Protein AF-A0A9J6F728-F1 (afdb_monomer)

Structure (mmCIF, N/CA/C/O backbone):
data_AF-A0A9J6F728-F1
#
_entry.id   AF-A0A9J6F728-F1
#
loop_
_atom_site.group_PDB
_atom_site.id
_atom_site.type_symbol
_atom_site.label_atom_id
_atom_site.label_alt_id
_atom_site.label_comp_id
_atom_site.label_asym_id
_atom_site.label_entity_id
_atom_site.label_seq_id
_atom_site.pdbx_PDB_ins_code
_atom_site.Cartn_x
_atom_site.Cartn_y
_atom_site.Cartn_z
_atom_site.occupancy
_atom_site.B_iso_or_equiv
_atom_site.auth_seq_id
_atom_site.auth_comp_id
_atom_site.auth_asym_id
_atom_site.auth_atom_id
_atom_site.pdbx_PDB_model_num
ATOM 1 N N . MET A 1 1 ? -8.459 -11.337 0.825 1.00 66.00 1 MET A N 1
ATOM 2 C CA . MET A 1 1 ? -9.799 -10.717 0.742 1.00 66.00 1 MET A CA 1
ATOM 3 C C . MET A 1 1 ? -9.994 -10.188 -0.673 1.00 66.00 1 MET A C 1
ATOM 5 O O . MET A 1 1 ? -9.032 -9.664 -1.225 1.00 66.00 1 MET A O 1
ATOM 9 N N . ASP A 1 2 ? -11.164 -10.388 -1.283 1.00 71.12 2 ASP 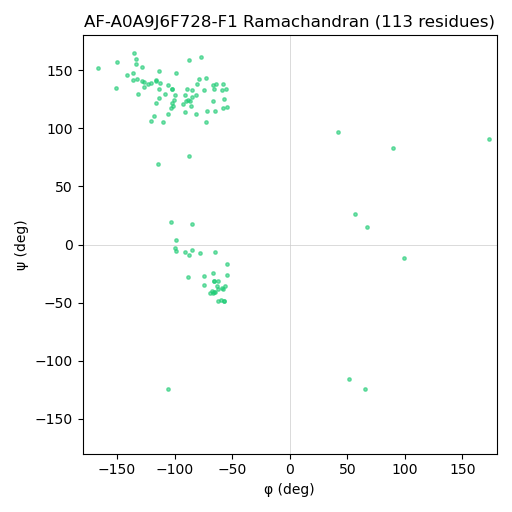A N 1
ATOM 10 C CA . ASP A 1 2 ? -11.430 -9.897 -2.644 1.00 71.12 2 ASP A CA 1
ATOM 11 C C . ASP A 1 2 ? -11.707 -8.381 -2.651 1.00 71.12 2 ASP A C 1
ATOM 13 O O . ASP A 1 2 ? -12.058 -7.777 -1.631 1.00 71.12 2 ASP A O 1
ATOM 17 N N . ASN A 1 3 ? -11.574 -7.763 -3.823 1.00 71.81 3 ASN A N 1
ATOM 18 C CA . ASN A 1 3 ? -11.810 -6.343 -4.063 1.00 71.81 3 ASN A CA 1
ATOM 19 C C . ASN A 1 3 ? -13.201 -5.876 -3.608 1.00 71.81 3 ASN A C 1
ATOM 21 O O . ASN A 1 3 ? -13.375 -4.686 -3.330 1.00 71.81 3 ASN A O 1
ATOM 25 N N . PHE A 1 4 ? -14.205 -6.763 -3.568 1.00 72.12 4 PHE A N 1
ATOM 26 C CA . PHE A 1 4 ? -15.543 -6.436 -3.067 1.00 72.12 4 PHE A CA 1
ATOM 27 C C . PHE A 1 4 ? -15.537 -6.036 -1.583 1.00 72.12 4 PHE A C 1
ATOM 29 O O . PHE A 1 4 ? -16.198 -5.070 -1.211 1.00 72.12 4 PHE A O 1
ATOM 36 N N . TYR A 1 5 ? -14.709 -6.696 -0.772 1.00 75.62 5 TYR A N 1
ATOM 37 C CA . TYR A 1 5 ? -14.632 -6.511 0.679 1.00 75.62 5 TYR A CA 1
ATOM 38 C C . TYR A 1 5 ? -13.419 -5.673 1.122 1.00 75.62 5 TYR A C 1
ATOM 40 O O . TYR A 1 5 ? -13.007 -5.750 2.269 1.00 75.62 5 TYR A O 1
ATOM 48 N N . SER A 1 6 ? -12.808 -4.885 0.234 1.00 76.81 6 SER A N 1
ATOM 49 C CA . SER A 1 6 ? -11.544 -4.183 0.524 1.00 76.81 6 SER A CA 1
ATOM 50 C C . SER A 1 6 ? -11.711 -2.656 0.537 1.00 76.81 6 SER A C 1
ATOM 52 O O . SER A 1 6 ? -11.244 -1.963 -0.372 1.00 76.81 6 SER A O 1
ATOM 54 N N . SER A 1 7 ? -12.420 -2.135 1.549 1.00 81.50 7 SER A N 1
ATOM 55 C CA . SER A 1 7 ? -12.628 -0.694 1.784 1.00 81.50 7 SER A CA 1
ATOM 56 C C . SER A 1 7 ? -11.948 -0.211 3.070 1.00 81.50 7 SER A C 1
ATOM 58 O O . SER A 1 7 ? -11.872 -0.957 4.044 1.00 81.50 7 SER A O 1
ATOM 60 N N . GLY A 1 8 ? -11.507 1.055 3.088 1.00 81.12 8 GLY A N 1
ATOM 61 C CA . GLY A 1 8 ? -10.800 1.636 4.239 1.00 81.12 8 GLY A CA 1
ATOM 62 C C . GLY A 1 8 ? -11.615 1.562 5.532 1.00 81.12 8 GLY A C 1
ATOM 63 O O . GLY A 1 8 ? -11.160 0.999 6.517 1.00 81.12 8 GLY A O 1
ATOM 64 N N . LYS A 1 9 ? -12.889 1.978 5.483 1.00 84.56 9 LYS A N 1
ATOM 65 C CA . LYS A 1 9 ? -13.793 1.928 6.647 1.00 84.56 9 LYS A CA 1
ATOM 66 C C . LYS A 1 9 ? -13.967 0.526 7.230 1.00 84.56 9 LYS A C 1
ATOM 68 O O . LYS A 1 9 ? -14.078 0.375 8.441 1.00 84.56 9 LYS A O 1
ATOM 73 N N . LEU A 1 10 ? -14.030 -0.502 6.379 1.00 87.25 10 LEU A N 1
ATOM 74 C CA . LEU A 1 10 ? -14.123 -1.876 6.864 1.00 87.25 10 LEU A CA 1
ATOM 75 C C . LEU A 1 10 ? -12.828 -2.287 7.568 1.00 87.25 10 LEU A C 1
ATOM 77 O O . LEU A 1 10 ? -12.884 -2.951 8.595 1.00 87.25 10 LEU A O 1
ATOM 81 N N . PHE A 1 11 ? -11.678 -1.886 7.034 1.00 88.25 11 PHE A N 1
ATOM 82 C CA . PHE A 1 11 ? -10.376 -2.199 7.615 1.00 88.25 11 PHE A CA 1
ATOM 83 C C . PHE A 1 11 ? -10.182 -1.520 8.973 1.00 88.25 11 PHE A C 1
ATOM 85 O O . PHE A 1 11 ? -9.714 -2.181 9.898 1.00 88.25 11 PHE A O 1
ATOM 92 N N . ASP A 1 12 ? -10.614 -0.266 9.122 1.00 86.62 12 ASP A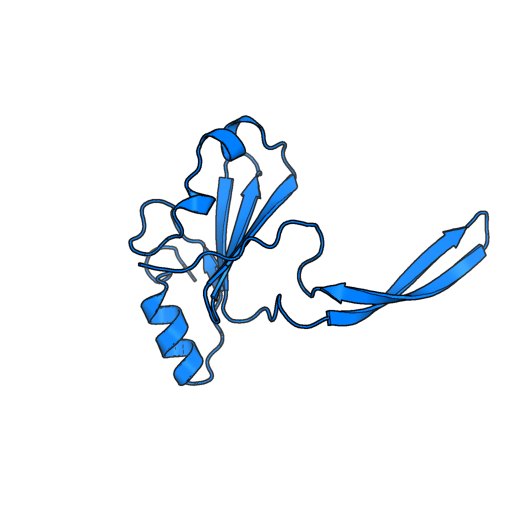 N 1
ATOM 93 C CA . ASP A 1 12 ? -10.626 0.426 10.417 1.00 86.62 12 ASP A CA 1
ATOM 94 C C . ASP A 1 12 ? -11.546 -0.278 11.420 1.00 86.62 12 ASP A C 1
ATOM 96 O O . ASP A 1 12 ? -11.119 -0.626 12.518 1.00 86.62 12 ASP A O 1
ATOM 100 N N . HIS A 1 13 ? -12.779 -0.597 11.018 1.00 89.19 13 HIS A N 1
ATOM 101 C CA . HIS A 1 13 ? -13.735 -1.286 11.887 1.00 89.19 13 HIS A CA 1
ATOM 102 C C . HIS A 1 13 ? -13.269 -2.696 12.298 1.00 89.19 13 HIS A C 1
ATOM 104 O O . HIS A 1 13 ? -13.504 -3.141 13.423 1.00 89.19 13 HIS A O 1
ATOM 110 N N . LEU A 1 14 ? -12.592 -3.426 11.405 1.00 90.06 14 LEU A N 1
ATOM 111 C CA . LEU A 1 14 ? -11.971 -4.709 11.743 1.00 90.06 14 LEU A CA 1
ATOM 112 C C . LEU A 1 14 ? -10.822 -4.517 12.737 1.00 90.06 14 LEU A C 1
ATOM 114 O O . LEU A 1 14 ? -10.717 -5.275 13.703 1.00 90.06 14 LEU A O 1
ATOM 118 N N . LEU A 1 15 ? -10.004 -3.481 12.546 1.00 88.50 15 LEU A N 1
ATOM 119 C CA . LEU A 1 15 ? -8.892 -3.175 13.435 1.00 88.50 15 LEU A CA 1
ATOM 120 C C . LEU A 1 15 ? -9.361 -2.785 14.843 1.00 88.50 15 LEU A C 1
ATOM 122 O O . LEU A 1 15 ? -8.782 -3.261 15.819 1.00 88.50 15 LEU A O 1
ATOM 126 N N . GLU A 1 16 ? -10.430 -1.996 14.968 1.00 88.44 16 GLU A N 1
ATOM 127 C CA . GLU A 1 16 ? -11.073 -1.677 16.255 1.00 88.44 16 GLU A CA 1
ATOM 128 C C . GLU A 1 16 ? -11.496 -2.947 17.009 1.00 88.44 16 GLU A C 1
ATOM 130 O O . GLU A 1 16 ? -11.354 -3.048 18.228 1.00 88.44 16 GLU A O 1
ATOM 135 N N . ARG A 1 17 ? -11.930 -3.973 16.270 1.00 92.25 17 ARG A N 1
ATOM 136 C CA . ARG A 1 17 ? -12.263 -5.307 16.796 1.00 92.25 17 ARG A CA 1
ATOM 137 C C . ARG A 1 17 ? -11.050 -6.229 16.925 1.00 92.25 17 ARG A C 1
ATOM 139 O O . ARG A 1 17 ? -11.209 -7.445 17.020 1.00 92.25 17 ARG A O 1
ATOM 146 N N . LYS A 1 18 ? -9.836 -5.673 16.910 1.00 86.31 18 LYS A N 1
ATOM 147 C CA . LYS A 1 18 ? -8.558 -6.398 17.009 1.00 86.31 18 LYS A CA 1
ATOM 148 C C . LYS A 1 18 ? -8.386 -7.477 15.931 1.00 86.31 18 LYS A C 1
ATOM 150 O O . LYS A 1 18 ? -7.657 -8.445 16.128 1.00 86.31 18 LYS A O 1
ATOM 155 N N . THR A 1 19 ? -9.046 -7.310 14.786 1.00 87.88 19 THR A N 1
ATOM 156 C CA . THR A 1 19 ? -8.958 -8.213 13.638 1.00 87.88 19 THR A CA 1
ATOM 157 C C . THR A 1 19 ? -8.120 -7.553 12.552 1.00 87.88 19 THR A C 1
ATOM 159 O O . THR A 1 19 ? -8.517 -6.555 11.953 1.00 87.88 19 THR A O 1
ATOM 162 N N . LEU A 1 20 ? -6.938 -8.107 12.290 1.00 88.56 20 LEU A N 1
ATOM 163 C CA . LEU A 1 20 ? -6.070 -7.604 11.229 1.00 88.56 20 LEU A CA 1
ATOM 164 C C . LEU A 1 20 ? -6.562 -8.099 9.864 1.00 88.56 20 LEU A C 1
ATOM 166 O O . LEU A 1 20 ? -6.993 -9.245 9.730 1.00 88.56 20 LEU A O 1
ATOM 170 N N . ALA A 1 21 ? -6.475 -7.248 8.844 1.00 88.56 21 ALA A N 1
ATOM 171 C CA . ALA A 1 21 ? -6.973 -7.552 7.508 1.00 88.56 21 ALA A CA 1
ATOM 172 C C . ALA A 1 21 ? -5.986 -7.128 6.418 1.00 88.56 21 ALA A C 1
ATOM 174 O O . ALA A 1 21 ? -5.273 -6.130 6.546 1.00 88.56 21 ALA A O 1
ATOM 175 N N . CYS A 1 22 ? -5.971 -7.884 5.320 1.00 89.38 22 CYS A N 1
ATOM 176 C CA . CYS A 1 22 ? -5.300 -7.516 4.079 1.00 89.38 22 CYS A CA 1
ATOM 177 C C . CYS A 1 22 ? -6.127 -7.937 2.856 1.00 89.38 22 CYS A C 1
ATOM 179 O O . CYS A 1 22 ? -6.830 -8.957 2.852 1.00 89.38 22 CYS A O 1
ATOM 181 N N . GLY A 1 23 ? -6.055 -7.138 1.797 1.00 88.94 23 GLY A N 1
ATOM 182 C CA . GLY A 1 23 ? -6.843 -7.367 0.592 1.00 88.94 23 GLY A CA 1
ATOM 183 C C . GLY A 1 23 ? -6.373 -6.532 -0.582 1.00 88.94 23 GLY A C 1
ATOM 184 O O . GLY A 1 23 ? -5.807 -5.451 -0.410 1.00 88.94 23 GLY A O 1
ATOM 185 N N . THR A 1 24 ? -6.595 -7.042 -1.791 1.00 89.38 24 THR A N 1
ATOM 186 C CA . THR A 1 24 ? -6.369 -6.256 -3.004 1.00 89.38 24 THR A CA 1
ATOM 187 C C . THR A 1 24 ? -7.463 -5.209 -3.136 1.00 89.38 24 THR A C 1
ATOM 189 O O . THR A 1 24 ? -8.622 -5.465 -2.810 1.00 89.38 24 THR A O 1
ATOM 192 N N . THR A 1 25 ? -7.114 -4.026 -3.628 1.00 87.94 25 THR A N 1
ATOM 193 C CA . THR A 1 25 ? -8.091 -2.957 -3.841 1.00 87.94 25 THR A CA 1
ATOM 194 C C . THR A 1 25 ? -7.932 -2.321 -5.216 1.00 87.94 25 THR A C 1
ATOM 196 O O . THR A 1 25 ? -6.869 -2.365 -5.845 1.00 87.94 25 THR A O 1
ATOM 199 N N . ARG A 1 26 ? -9.019 -1.734 -5.714 1.00 83.38 26 ARG A N 1
ATOM 200 C CA . ARG A 1 26 ? -9.035 -1.039 -7.001 1.00 83.38 26 ARG A CA 1
ATOM 201 C C . ARG A 1 26 ? -8.896 0.467 -6.782 1.00 83.38 26 ARG A C 1
ATOM 203 O O . ARG A 1 26 ? -9.384 1.000 -5.790 1.00 83.38 26 ARG A O 1
ATOM 210 N N . LYS A 1 27 ? -8.244 1.158 -7.720 1.00 81.69 27 LYS A N 1
ATOM 211 C CA . LYS A 1 27 ? -7.952 2.602 -7.612 1.00 81.69 27 LYS A CA 1
ATOM 212 C C . LYS A 1 27 ? -9.207 3.483 -7.651 1.00 81.69 27 LYS A C 1
ATOM 214 O O . LYS A 1 27 ? -9.193 4.602 -7.151 1.00 81.69 27 LYS A O 1
ATOM 219 N N . ASP A 1 28 ? -10.278 2.985 -8.259 1.00 81.12 28 ASP A N 1
ATOM 220 C CA . ASP A 1 28 ? -11.592 3.626 -8.368 1.00 81.12 28 ASP A CA 1
ATOM 221 C C . ASP A 1 28 ? -12.418 3.522 -7.075 1.00 81.12 28 ASP A C 1
ATOM 223 O O . ASP A 1 28 ? -13.464 4.160 -6.955 1.00 81.12 28 ASP A O 1
ATOM 227 N N . ARG A 1 29 ? -11.952 2.768 -6.068 1.00 78.06 29 ARG A N 1
ATOM 228 C CA . ARG A 1 29 ? -12.631 2.703 -4.774 1.00 78.06 29 ARG A CA 1
ATOM 229 C C . ARG A 1 29 ? -12.623 4.062 -4.075 1.00 78.06 29 ARG A C 1
ATOM 231 O O . ARG A 1 29 ? -11.621 4.784 -4.030 1.00 78.06 29 ARG A O 1
ATOM 238 N N . ARG A 1 30 ? -13.774 4.391 -3.483 1.00 70.56 30 ARG A N 1
ATOM 239 C CA . ARG A 1 30 ? -13.929 5.544 -2.593 1.00 70.56 30 ARG A CA 1
ATOM 240 C C . ARG A 1 30 ? -12.940 5.408 -1.432 1.00 70.56 30 ARG A C 1
ATOM 242 O O . ARG A 1 30 ? -12.770 4.309 -0.907 1.00 70.56 30 ARG A O 1
ATOM 249 N N . CYS A 1 31 ? -12.300 6.516 -1.066 1.00 71.50 31 CYS A N 1
ATOM 250 C CA . CYS A 1 31 ? -11.255 6.575 -0.036 1.00 71.50 31 CYS A CA 1
ATOM 251 C C . CYS A 1 31 ? -9.946 5.838 -0.387 1.00 71.50 31 CYS A C 1
ATOM 253 O O . CYS A 1 31 ? -9.134 5.606 0.498 1.00 71.50 31 CYS A O 1
A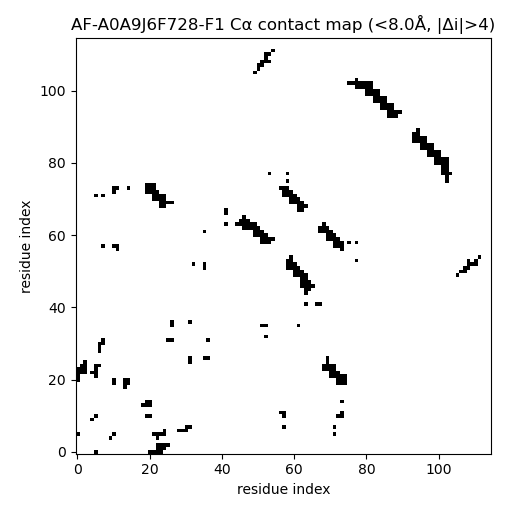TOM 255 N N . PHE A 1 32 ? -9.704 5.477 -1.656 1.00 82.50 32 PHE A N 1
ATOM 256 C CA . PHE A 1 32 ? -8.342 5.145 -2.085 1.00 82.50 32 PHE A CA 1
ATOM 257 C C . PHE A 1 32 ? -7.515 6.440 -2.212 1.00 82.50 32 PHE A C 1
ATOM 259 O O . PHE A 1 32 ? -8.023 7.378 -2.843 1.00 82.50 32 PHE A O 1
ATOM 266 N N . PRO A 1 33 ? -6.281 6.504 -1.675 1.00 85.12 33 PRO A N 1
ATOM 267 C CA . PRO A 1 33 ? -5.480 7.724 -1.665 1.00 85.12 33 PRO A CA 1
ATOM 268 C C . PRO A 1 33 ? -5.209 8.264 -3.065 1.00 85.12 33 PRO A C 1
ATOM 270 O O . PRO A 1 33 ? -4.837 7.511 -3.973 1.00 85.12 33 PRO A O 1
ATOM 273 N N . THR A 1 34 ? -5.404 9.567 -3.251 1.00 84.88 34 THR A N 1
ATOM 274 C CA . THR A 1 34 ? -5.282 10.231 -4.558 1.00 84.88 34 THR A CA 1
ATOM 275 C C . THR A 1 34 ? -3.841 10.193 -5.072 1.00 84.88 34 THR A C 1
ATOM 277 O O . THR A 1 34 ? -3.609 10.023 -6.267 1.00 84.88 34 THR A O 1
ATOM 280 N N . GLU A 1 35 ? -2.866 10.216 -4.169 1.00 84.12 35 GLU A N 1
ATOM 281 C CA . GLU A 1 35 ? -1.428 10.110 -4.427 1.00 84.12 35 GLU A CA 1
ATOM 282 C C . GLU A 1 35 ? -1.081 8.795 -5.144 1.00 84.12 35 GLU A C 1
ATOM 284 O O . GLU A 1 35 ? -0.247 8.744 -6.054 1.00 84.12 35 GLU A O 1
ATOM 289 N N . LEU A 1 36 ? -1.776 7.712 -4.783 1.00 86.00 36 LEU A N 1
ATOM 290 C CA . LEU A 1 36 ? -1.603 6.394 -5.393 1.00 86.00 36 LEU A CA 1
ATOM 291 C C . LEU A 1 36 ? -2.422 6.212 -6.683 1.00 86.00 36 LEU A C 1
ATOM 293 O O . LEU A 1 36 ? -2.280 5.185 -7.362 1.00 86.00 36 LEU A O 1
ATOM 297 N N . LYS A 1 37 ? -3.250 7.196 -7.061 1.00 85.94 37 LYS A N 1
ATOM 298 C CA . LYS A 1 37 ? -3.975 7.222 -8.343 1.00 85.94 37 LYS A CA 1
ATOM 299 C C . LYS A 1 37 ? -3.171 7.848 -9.477 1.00 85.94 37 LYS A C 1
ATOM 301 O O . LYS A 1 37 ? -3.596 7.716 -10.621 1.00 85.94 37 LYS A O 1
ATOM 306 N N . ASP A 1 38 ? -2.016 8.458 -9.193 1.00 82.69 38 ASP A N 1
ATOM 307 C CA . ASP A 1 38 ? -1.169 9.059 -10.227 1.00 82.69 38 ASP A CA 1
ATOM 308 C C . ASP A 1 38 ? -0.828 8.047 -11.338 1.00 82.69 38 ASP A C 1
ATOM 310 O O . ASP A 1 38 ? -0.188 7.013 -11.099 1.00 82.69 38 ASP A O 1
ATOM 314 N N . VAL A 1 39 ? -1.267 8.372 -12.557 1.00 82.81 39 VAL A N 1
ATOM 315 C CA . VAL A 1 39 ? -1.030 7.605 -13.788 1.00 82.81 39 VAL A CA 1
ATOM 316 C C . VAL A 1 39 ? 0.415 7.781 -14.266 1.00 82.81 39 VAL A C 1
ATOM 318 O O . VAL A 1 39 ? 0.972 6.886 -14.905 1.00 82.81 39 VAL A O 1
ATOM 321 N N . GLY A 1 40 ? 1.052 8.907 -13.931 1.00 86.56 40 GLY A N 1
ATOM 322 C CA . GLY A 1 40 ? 2.444 9.196 -14.254 1.00 86.56 40 GLY A CA 1
ATOM 323 C C . GLY A 1 40 ? 3.395 8.164 -13.657 1.00 86.56 40 GLY A C 1
ATOM 324 O O . GLY A 1 40 ? 4.229 7.619 -14.382 1.00 86.56 40 GLY A O 1
ATOM 325 N N . TRP A 1 41 ? 3.236 7.838 -12.369 1.00 87.81 41 TRP A N 1
ATOM 326 C CA . TRP A 1 41 ? 4.001 6.759 -11.739 1.00 87.81 41 TRP A CA 1
ATOM 327 C C . TRP A 1 41 ? 3.811 5.426 -12.466 1.00 87.81 41 TRP A C 1
ATOM 329 O O . TRP A 1 41 ? 4.794 4.788 -12.823 1.00 87.81 41 TRP A O 1
ATOM 339 N N . GLU A 1 42 ? 2.572 5.024 -12.768 1.00 85.69 42 GLU A N 1
ATOM 340 C CA . GLU A 1 42 ? 2.319 3.727 -13.412 1.00 85.69 42 GLU A CA 1
ATOM 341 C C . GLU A 1 42 ? 2.957 3.612 -14.805 1.00 85.69 42 GLU A C 1
ATOM 343 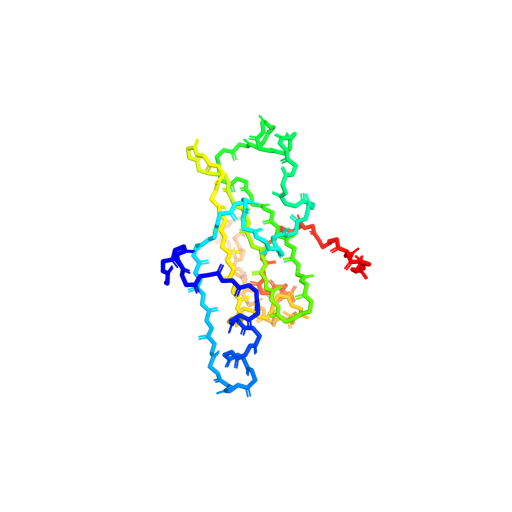O O . GLU A 1 42 ? 3.344 2.510 -15.205 1.00 85.69 42 GLU A O 1
ATOM 348 N N . ARG A 1 43 ? 3.071 4.722 -15.542 1.00 87.50 43 ARG A N 1
ATOM 349 C CA . ARG A 1 43 ? 3.731 4.759 -16.855 1.00 87.50 43 ARG A CA 1
ATOM 350 C C . ARG A 1 43 ? 5.252 4.678 -16.763 1.00 87.50 43 ARG A C 1
ATOM 352 O O . ARG A 1 43 ? 5.864 4.117 -17.664 1.00 87.50 43 ARG A O 1
ATOM 359 N N . ARG A 1 44 ? 5.850 5.261 -15.721 1.00 90.12 44 ARG A N 1
ATOM 360 C CA . ARG A 1 44 ? 7.311 5.302 -15.534 1.00 90.12 44 ARG A CA 1
ATOM 361 C C . ARG A 1 44 ? 7.856 4.089 -14.780 1.00 90.12 44 ARG A C 1
ATOM 363 O O . ARG A 1 44 ? 9.010 3.735 -14.983 1.00 90.12 44 ARG A O 1
ATOM 370 N N . ALA A 1 45 ? 7.041 3.479 -13.923 1.00 88.88 45 ALA A N 1
ATOM 371 C CA . ALA A 1 45 ? 7.434 2.355 -13.088 1.00 88.88 45 ALA A CA 1
ATOM 372 C C . ALA A 1 45 ? 7.763 1.109 -13.925 1.00 88.88 45 ALA A C 1
ATOM 374 O O . ALA A 1 45 ? 7.001 0.711 -14.814 1.00 88.88 45 ALA A O 1
ATOM 375 N N . GLN A 1 46 ? 8.878 0.469 -13.592 1.00 90.81 46 GLN A N 1
ATOM 376 C CA . GLN A 1 46 ? 9.303 -0.815 -14.132 1.00 90.81 46 GLN A CA 1
ATOM 377 C C . GLN A 1 46 ? 8.718 -1.967 -13.317 1.00 90.81 46 GLN A C 1
ATOM 379 O O . GLN A 1 46 ? 8.316 -1.811 -12.166 1.00 90.81 46 GLN A O 1
ATOM 384 N N . ARG A 1 47 ? 8.653 -3.158 -13.920 1.00 90.94 47 ARG A N 1
ATOM 385 C CA . ARG A 1 47 ? 8.191 -4.360 -13.221 1.00 90.94 47 ARG A CA 1
ATOM 386 C C . ARG A 1 47 ? 9.060 -4.606 -11.983 1.00 90.94 47 ARG A C 1
ATOM 388 O O . ARG A 1 47 ? 10.272 -4.727 -12.102 1.00 90.94 47 ARG A O 1
ATOM 395 N N . GLY A 1 48 ? 8.424 -4.725 -10.822 1.00 87.19 48 GLY A N 1
ATOM 396 C CA . GLY A 1 48 ? 9.087 -4.860 -9.525 1.00 87.19 48 GLY A CA 1
ATOM 397 C C . GLY A 1 48 ? 9.175 -3.559 -8.728 1.00 87.19 48 GLY A C 1
ATOM 398 O O . GLY A 1 48 ? 9.450 -3.627 -7.532 1.00 87.19 48 GLY A O 1
ATOM 399 N N . ASP A 1 49 ? 8.886 -2.401 -9.330 1.00 86.88 49 ASP A N 1
ATOM 400 C CA . ASP A 1 49 ? 8.811 -1.141 -8.591 1.00 86.88 49 ASP A CA 1
ATOM 401 C C . ASP A 1 49 ? 7.635 -1.158 -7.618 1.00 86.88 49 ASP A C 1
ATOM 403 O O . ASP A 1 49 ? 6.5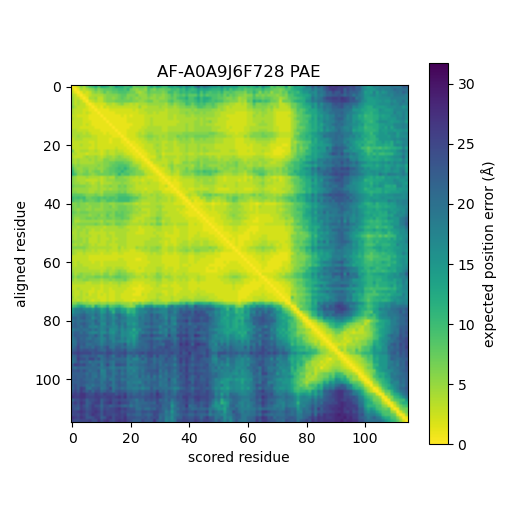22 -1.579 -7.953 1.00 86.88 49 ASP A O 1
ATOM 407 N N . VAL A 1 50 ? 7.881 -0.657 -6.411 1.00 88.25 50 VAL A N 1
ATOM 408 C CA . VAL A 1 50 ? 6.912 -0.597 -5.317 1.00 88.25 50 VAL A CA 1
ATOM 409 C C . VAL A 1 50 ? 6.840 0.834 -4.805 1.00 88.25 50 VAL A C 1
ATOM 411 O O . VAL A 1 50 ? 7.857 1.508 -4.668 1.00 88.25 50 VAL A O 1
ATOM 414 N N . ARG A 1 51 ? 5.631 1.288 -4.490 1.00 87.50 51 ARG A N 1
ATOM 415 C CA . ARG A 1 51 ? 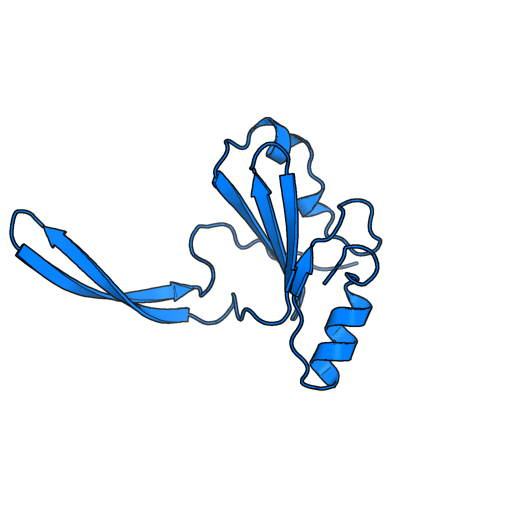5.377 2.475 -3.677 1.00 87.50 51 ARG A CA 1
ATOM 416 C C . ARG A 1 51 ? 4.321 2.161 -2.635 1.00 87.50 51 ARG A C 1
ATOM 418 O O . ARG A 1 51 ? 3.533 1.228 -2.790 1.00 87.50 51 ARG A O 1
ATOM 425 N N . TRP A 1 52 ? 4.274 2.951 -1.583 1.00 86.00 52 TRP A N 1
ATOM 426 C CA . TRP A 1 52 ? 3.281 2.781 -0.540 1.00 86.00 52 TRP A CA 1
ATOM 427 C C . TRP A 1 52 ? 2.959 4.121 0.104 1.00 86.00 52 TRP A C 1
ATOM 429 O O . TRP A 1 52 ? 3.735 5.068 0.027 1.00 86.00 52 TRP A O 1
ATOM 439 N N . LEU A 1 53 ? 1.783 4.191 0.707 1.00 86.12 53 LEU A N 1
ATOM 440 C CA . LEU A 1 53 ? 1.311 5.309 1.501 1.00 86.12 53 LEU A CA 1
ATOM 441 C C . LEU A 1 53 ? 0.669 4.730 2.753 1.00 86.12 53 LEU A C 1
ATOM 443 O O . LEU A 1 53 ? -0.020 3.711 2.686 1.00 86.12 53 LEU A O 1
ATOM 447 N N . ARG A 1 54 ? 0.872 5.376 3.893 1.00 84.25 54 ARG A N 1
ATOM 448 C CA . ARG A 1 54 ? 0.151 5.025 5.108 1.00 84.25 54 ARG A CA 1
ATOM 449 C C . ARG A 1 54 ? -0.756 6.178 5.496 1.00 84.25 54 ARG A C 1
ATOM 451 O O . ARG A 1 54 ? -0.282 7.297 5.640 1.00 84.25 54 ARG A O 1
ATOM 458 N N . ASP A 1 55 ? -2.029 5.866 5.675 1.00 81.62 55 ASP A N 1
ATOM 459 C CA . ASP A 1 55 ? -3.028 6.790 6.197 1.00 81.62 55 ASP A CA 1
ATOM 460 C C . ASP A 1 55 ? -3.561 6.196 7.505 1.00 81.62 55 ASP A C 1
ATOM 462 O O . ASP A 1 55 ? -4.141 5.105 7.526 1.00 81.62 55 ASP A O 1
ATOM 466 N N . GLY A 1 56 ? -3.214 6.844 8.618 1.00 83.06 56 GLY A N 1
ATOM 467 C CA . GLY A 1 56 ? -3.441 6.329 9.966 1.00 83.06 56 GLY A CA 1
ATOM 468 C C . GLY A 1 56 ? -2.908 4.902 10.168 1.00 83.06 56 GLY A C 1
ATOM 469 O O . GLY A 1 56 ? -1.700 4.628 10.116 1.00 83.06 56 GLY A O 1
ATOM 470 N N . ASN A 1 57 ? -3.830 3.972 10.424 1.00 83.25 57 ASN A N 1
ATOM 471 C CA . ASN A 1 57 ? -3.515 2.570 10.689 1.00 83.25 57 ASN A CA 1
ATOM 472 C C . ASN A 1 57 ? -3.504 1.681 9.438 1.00 83.25 57 ASN A C 1
ATOM 474 O O . ASN A 1 57 ? -3.108 0.516 9.525 1.00 83.25 57 ASN A O 1
ATOM 478 N N . ILE A 1 58 ? -3.893 2.219 8.283 1.00 85.69 58 ILE A N 1
ATOM 479 C CA . ILE A 1 58 ? -4.009 1.469 7.039 1.00 85.69 58 ILE A CA 1
ATOM 480 C C . ILE A 1 58 ? -2.779 1.729 6.167 1.00 85.69 58 ILE A C 1
ATOM 482 O O . ILE A 1 58 ? -2.447 2.863 5.821 1.00 85.69 58 ILE A O 1
ATOM 486 N N . LEU A 1 59 ? -2.102 0.651 5.778 1.00 87.50 59 LEU A N 1
ATOM 487 C CA . LEU A 1 59 ? -1.063 0.661 4.758 1.00 87.50 59 LEU A CA 1
ATOM 488 C C . LEU A 1 59 ? -1.688 0.413 3.385 1.00 87.50 59 LEU A C 1
ATOM 490 O O . LEU A 1 59 ? -2.294 -0.632 3.146 1.00 87.50 59 LEU A O 1
ATOM 494 N N . TYR A 1 60 ? -1.456 1.340 2.469 1.00 88.19 60 TYR A N 1
ATOM 495 C CA . TYR A 1 60 ? -1.731 1.196 1.051 1.00 88.19 60 TYR A CA 1
ATOM 496 C C . TYR A 1 60 ? -0.417 0.916 0.334 1.00 88.19 60 TYR A C 1
ATOM 498 O O . TYR A 1 60 ? 0.513 1.710 0.397 1.00 88.19 60 TYR A O 1
ATOM 506 N N . MET A 1 61 ? -0.326 -0.204 -0.367 1.00 89.06 61 MET A N 1
ATOM 507 C CA . MET A 1 61 ? 0.852 -0.583 -1.141 1.00 89.06 61 MET A CA 1
ATOM 508 C C . MET A 1 61 ? 0.460 -0.757 -2.601 1.00 89.06 61 MET A C 1
ATOM 510 O O . MET A 1 61 ? -0.584 -1.326 -2.908 1.00 89.06 61 MET A O 1
ATOM 514 N N . GLN A 1 62 ? 1.299 -0.280 -3.509 1.00 90.25 62 GLN A N 1
ATOM 515 C CA . GLN A 1 62 ? 1.127 -0.447 -4.941 1.00 90.25 62 GLN A CA 1
ATOM 516 C C . GLN A 1 62 ? 2.440 -0.932 -5.543 1.00 90.25 62 GLN A C 1
ATOM 518 O O . GLN A 1 62 ? 3.484 -0.329 -5.316 1.00 90.25 62 GLN A O 1
ATOM 523 N N . TRP A 1 63 ? 2.393 -1.999 -6.333 1.00 91.75 63 TRP A N 1
ATOM 524 C CA . TRP A 1 63 ? 3.557 -2.464 -7.082 1.00 91.75 63 TRP A CA 1
ATOM 525 C C . TRP A 1 63 ? 3.225 -2.644 -8.551 1.00 91.75 63 TRP A C 1
ATOM 527 O O . TRP A 1 63 ? 2.078 -2.892 -8.938 1.00 91.75 63 TRP A O 1
ATOM 537 N N . LYS A 1 64 ? 4.248 -2.498 -9.384 1.00 90.00 64 LYS A N 1
ATOM 538 C CA . LYS A 1 64 ? 4.150 -2.710 -10.817 1.00 90.00 64 LYS A CA 1
ATOM 539 C C . LYS A 1 64 ? 4.481 -4.167 -11.130 1.00 90.00 64 LYS A C 1
ATOM 541 O O . LYS A 1 64 ? 5.617 -4.600 -10.962 1.00 90.00 64 LYS A O 1
ATOM 546 N N . ASP A 1 65 ? 3.496 -4.920 -11.611 1.00 89.38 65 ASP A N 1
ATOM 547 C CA . ASP A 1 65 ? 3.730 -6.194 -12.305 1.00 89.38 65 ASP A CA 1
ATOM 548 C C . ASP A 1 65 ? 3.491 -5.996 -13.818 1.00 89.38 65 ASP A C 1
ATOM 550 O O . ASP A 1 65 ? 4.058 -5.070 -14.399 1.00 89.38 65 ASP A O 1
ATOM 554 N N . ARG A 1 66 ? 2.614 -6.776 -14.476 1.00 87.50 66 ARG A N 1
ATOM 555 C CA . ARG A 1 66 ? 2.119 -6.438 -15.828 1.00 87.50 66 ARG A CA 1
ATOM 556 C C . ARG A 1 66 ? 1.262 -5.166 -15.828 1.00 87.50 66 ARG A C 1
ATOM 558 O O . ARG A 1 66 ? 1.232 -4.429 -16.808 1.00 87.50 66 ARG A O 1
ATOM 565 N N . ARG A 1 67 ? 0.549 -4.918 -14.728 1.00 88.19 67 ARG A N 1
ATOM 566 C CA . ARG A 1 67 ? -0.243 -3.711 -14.436 1.00 88.19 67 ARG A CA 1
ATOM 567 C C . ARG A 1 67 ? 0.044 -3.280 -12.997 1.00 88.19 67 ARG A C 1
ATOM 569 O O . ARG A 1 67 ? 0.614 -4.066 -12.238 1.00 88.19 67 ARG A O 1
ATOM 576 N N . ALA A 1 68 ? -0.318 -2.055 -12.616 1.00 90.31 68 ALA A N 1
ATOM 577 C CA . ALA A 1 68 ? -0.241 -1.665 -11.211 1.00 90.31 68 ALA A CA 1
ATOM 578 C C . ALA A 1 68 ? -1.252 -2.470 -10.379 1.00 90.31 68 ALA A C 1
ATOM 580 O O . ALA A 1 68 ? -2.454 -2.441 -10.651 1.00 90.31 68 ALA A O 1
ATOM 581 N N . VAL A 1 69 ? -0.763 -3.165 -9.356 1.00 89.94 69 VAL A N 1
ATOM 582 C CA . VAL A 1 69 ? -1.582 -3.886 -8.377 1.00 89.94 69 VAL A CA 1
ATOM 583 C C . VAL A 1 69 ? -1.581 -3.095 -7.078 1.00 89.94 69 VAL A C 1
ATOM 585 O O . VAL A 1 69 ? -0.531 -2.600 -6.675 1.00 89.94 69 VAL A O 1
ATOM 588 N N . ASN A 1 70 ? -2.741 -2.970 -6.427 1.00 90.94 70 ASN A N 1
ATOM 589 C CA . ASN A 1 70 ? -2.868 -2.280 -5.143 1.00 90.94 70 ASN A CA 1
ATOM 590 C C . ASN A 1 70 ? -3.315 -3.244 -4.049 1.00 90.94 70 ASN A C 1
ATOM 592 O O . ASN A 1 70 ? -4.200 -4.077 -4.259 1.00 90.94 70 ASN A O 1
ATOM 596 N N . LEU A 1 71 ? -2.757 -3.053 -2.863 1.00 89.81 71 LEU A N 1
ATOM 597 C CA . LEU A 1 71 ? -3.064 -3.774 -1.642 1.00 89.81 71 LEU A CA 1
ATOM 598 C C . LEU A 1 71 ? -3.354 -2.772 -0.527 1.00 89.81 71 LEU A C 1
ATOM 600 O O . LEU A 1 71 ? -2.685 -1.749 -0.408 1.00 89.81 71 LEU A O 1
ATOM 604 N N . MET A 1 72 ? -4.336 -3.101 0.299 1.00 89.12 72 MET A N 1
ATOM 605 C CA . MET A 1 72 ? -4.621 -2.448 1.567 1.00 89.12 72 MET A CA 1
ATOM 606 C C . MET A 1 72 ? -4.331 -3.441 2.698 1.00 89.12 72 MET A C 1
ATOM 608 O O . MET A 1 72 ? -4.642 -4.629 2.566 1.00 89.12 72 MET A O 1
ATOM 612 N N . SER A 1 73 ? -3.725 -2.991 3.795 1.00 87.81 73 SER A N 1
ATOM 613 C CA . SER A 1 73 ? -3.411 -3.844 4.946 1.00 87.81 73 SER A CA 1
ATOM 614 C C . SER A 1 73 ? -3.395 -3.070 6.261 1.00 87.81 73 SER A C 1
ATOM 616 O O . SER A 1 73 ? -2.773 -2.016 6.349 1.00 87.81 73 SER A O 1
ATOM 618 N N . THR A 1 74 ? -4.013 -3.626 7.303 1.00 87.00 74 THR A N 1
ATOM 619 C CA . THR A 1 74 ? -3.834 -3.198 8.705 1.00 87.00 74 THR A CA 1
ATOM 620 C C . THR A 1 74 ? -2.857 -4.092 9.470 1.00 87.00 74 THR A C 1
ATOM 622 O O . THR A 1 74 ? -2.499 -3.784 10.602 1.00 87.00 74 THR A O 1
ATOM 625 N N . ILE A 1 75 ? -2.382 -5.186 8.857 1.00 79.12 75 ILE A N 1
ATOM 626 C CA . ILE A 1 75 ? -1.463 -6.152 9.485 1.00 79.12 75 ILE A CA 1
ATOM 627 C C . ILE A 1 75 ? -0.074 -5.534 9.689 1.00 79.12 75 ILE A C 1
ATOM 629 O O . ILE A 1 75 ? 0.589 -5.754 10.703 1.00 79.12 75 ILE A O 1
ATOM 633 N N . HIS A 1 76 ? 0.404 -4.783 8.697 1.00 65.44 76 HIS A N 1
ATOM 634 C CA . HIS A 1 76 ? 1.801 -4.370 8.652 1.00 65.44 76 HIS A CA 1
ATOM 635 C C . HIS A 1 76 ? 2.007 -3.064 9.412 1.00 65.44 76 HIS A C 1
ATOM 637 O O . HIS A 1 76 ? 1.400 -2.041 9.094 1.00 65.44 76 HIS A O 1
ATOM 643 N N . THR A 1 77 ? 2.916 -3.069 10.387 1.00 56.12 77 THR A N 1
ATOM 644 C CA . THR A 1 77 ? 3.338 -1.852 11.088 1.00 56.12 77 THR A CA 1
ATOM 645 C C . THR A 1 77 ? 4.491 -1.198 10.326 1.00 56.12 77 THR A C 1
ATOM 647 O O . THR A 1 77 ? 5.644 -1.304 10.719 1.00 56.12 77 THR A O 1
ATOM 650 N N . ALA A 1 78 ? 4.198 -0.517 9.216 1.00 53.47 78 ALA A N 1
ATOM 651 C CA . ALA A 1 78 ? 5.201 0.194 8.411 1.00 53.47 78 ALA A CA 1
ATOM 652 C C . ALA A 1 78 ? 5.865 1.381 9.147 1.00 53.47 78 ALA A C 1
ATOM 654 O O . ALA A 1 78 ? 6.822 1.947 8.634 1.00 53.47 78 ALA A O 1
ATOM 655 N N . ASN A 1 79 ? 5.389 1.716 10.355 1.00 51.88 79 ASN A N 1
ATOM 656 C CA . ASN A 1 79 ? 5.912 2.790 11.206 1.00 51.88 79 ASN A CA 1
ATOM 657 C C . ASN A 1 79 ? 6.852 2.304 12.322 1.00 51.88 79 ASN A C 1
ATOM 659 O O . ASN A 1 79 ? 7.346 3.126 13.086 1.00 51.88 79 ASN A O 1
ATOM 663 N N . LYS A 1 80 ? 7.076 0.991 12.474 1.00 51.62 80 LYS A N 1
ATOM 664 C CA . LYS A 1 80 ? 8.032 0.477 13.463 1.00 51.62 80 LYS A CA 1
ATOM 665 C C . LYS A 1 80 ? 9.325 0.094 12.756 1.00 51.62 80 LYS A C 1
ATOM 667 O O . LYS A 1 80 ? 9.321 -0.767 11.874 1.00 51.62 80 LYS A O 1
ATOM 672 N N . PHE A 1 81 ? 10.412 0.748 13.151 1.00 56.50 81 PHE A N 1
ATOM 673 C CA . PHE A 1 81 ? 11.754 0.237 12.926 1.00 56.50 81 PHE A CA 1
ATOM 674 C C . PHE A 1 81 ? 11.878 -1.045 13.739 1.00 56.50 81 PHE A C 1
ATOM 676 O O . PHE A 1 81 ? 11.735 -1.038 14.961 1.00 56.50 81 PHE A O 1
ATOM 683 N N . VAL A 1 82 ? 12.036 -2.162 13.042 1.00 58.22 82 VAL A N 1
ATOM 684 C CA . VAL A 1 82 ? 12.296 -3.452 13.666 1.00 58.22 82 VAL A CA 1
ATOM 685 C C . VAL A 1 82 ? 13.784 -3.754 13.512 1.00 58.22 82 VAL A C 1
ATOM 687 O O . VAL A 1 82 ? 14.327 -3.570 12.416 1.00 58.22 82 VAL A O 1
ATOM 690 N N . PRO A 1 83 ? 14.468 -4.205 14.578 1.00 64.25 83 PRO A N 1
ATOM 691 C CA . PRO A 1 83 ? 15.819 -4.721 14.450 1.00 64.25 83 PRO A CA 1
ATOM 692 C C . PRO A 1 83 ? 15.810 -5.882 13.454 1.00 64.25 83 PRO A C 1
ATOM 694 O O . PRO A 1 83 ? 15.139 -6.892 13.663 1.00 64.25 83 PRO A O 1
AT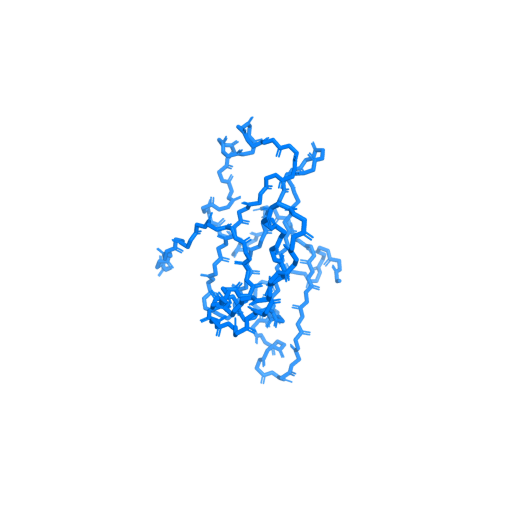OM 697 N N . ALA A 1 84 ? 16.528 -5.725 12.349 1.00 66.75 84 ALA A N 1
ATOM 698 C CA . ALA A 1 84 ? 16.699 -6.750 11.338 1.00 66.75 84 ALA A CA 1
ATOM 699 C C . ALA A 1 84 ? 18.176 -7.135 11.278 1.00 66.75 84 ALA A C 1
ATOM 701 O O . ALA A 1 84 ? 19.044 -6.301 11.024 1.00 66.75 84 ALA A O 1
ATOM 702 N N . THR A 1 85 ? 18.466 -8.415 11.496 1.00 77.38 85 THR A N 1
ATOM 703 C CA . THR A 1 85 ? 19.807 -8.964 11.286 1.00 77.38 85 THR A CA 1
ATOM 704 C C . THR A 1 85 ? 19.940 -9.351 9.822 1.00 77.38 85 THR A C 1
ATOM 706 O O . THR A 1 85 ? 19.181 -10.186 9.327 1.00 77.38 85 THR A O 1
ATOM 709 N N . ARG A 1 86 ? 20.889 -8.743 9.110 1.00 76.38 86 ARG A N 1
ATOM 710 C CA . ARG A 1 86 ? 21.154 -9.051 7.702 1.00 76.38 86 ARG A CA 1
ATOM 711 C C . ARG A 1 86 ? 22.552 -9.629 7.545 1.00 76.38 86 ARG A C 1
ATOM 713 O O . ARG A 1 86 ? 23.503 -9.169 8.167 1.00 76.38 86 ARG A O 1
ATOM 720 N N . ARG A 1 87 ? 22.668 -10.630 6.670 1.00 83.38 87 ARG A N 1
ATOM 721 C CA . ARG A 1 87 ? 23.959 -11.150 6.218 1.00 83.38 87 ARG A CA 1
ATOM 722 C C . ARG A 1 87 ? 24.490 -10.321 5.067 1.00 83.38 87 ARG A C 1
ATOM 724 O O . ARG A 1 87 ? 23.810 -10.163 4.052 1.00 83.38 87 ARG A O 1
ATOM 731 N N . GLN A 1 88 ? 25.720 -9.850 5.207 1.00 81.38 88 GLN A N 1
ATOM 732 C CA . GLN A 1 88 ? 26.491 -9.277 4.114 1.00 81.38 88 GLN A CA 1
ATOM 733 C C . GLN A 1 88 ? 27.688 -10.173 3.820 1.00 81.38 88 GLN A C 1
ATOM 735 O O . GLN A 1 88 ? 28.391 -10.602 4.736 1.00 81.38 88 GLN A O 1
ATOM 740 N N . LYS A 1 89 ? 27.913 -10.454 2.534 1.00 83.62 89 LYS A N 1
ATOM 741 C CA . LYS A 1 89 ? 29.159 -11.057 2.067 1.00 83.62 89 LYS A CA 1
ATOM 742 C C . LYS A 1 89 ? 30.104 -9.931 1.657 1.00 83.62 89 LYS A C 1
ATOM 744 O O . LYS A 1 89 ? 29.763 -9.153 0.767 1.00 83.62 89 LYS A O 1
ATOM 749 N N . THR A 1 90 ? 31.272 -9.861 2.284 1.00 81.06 90 THR A N 1
ATOM 750 C CA . THR A 1 90 ? 32.352 -8.946 1.895 1.00 81.06 90 THR A CA 1
ATOM 751 C C . THR A 1 90 ? 33.570 -9.802 1.564 1.00 81.06 90 THR A C 1
ATOM 753 O O . THR A 1 90 ? 34.169 -10.407 2.453 1.00 81.06 90 THR A O 1
ATOM 756 N N . GLY A 1 91 ? 33.889 -9.926 0.272 1.00 83.44 91 GLY A N 1
ATOM 757 C CA . GLY A 1 91 ? 34.857 -10.918 -0.214 1.00 83.44 91 GLY A CA 1
ATOM 758 C C . GLY A 1 91 ? 34.347 -12.347 0.004 1.00 83.44 91 GLY A C 1
ATOM 759 O O . GLY A 1 91 ? 33.237 -12.674 -0.419 1.00 83.44 91 GLY A O 1
ATOM 760 N N . ASP A 1 92 ? 35.124 -13.176 0.706 1.00 84.31 92 ASP A N 1
ATOM 761 C CA . ASP A 1 92 ? 34.745 -14.549 1.085 1.00 84.31 92 ASP A CA 1
ATOM 762 C C . ASP A 1 92 ? 34.220 -14.702 2.514 1.00 84.31 92 ASP A C 1
ATOM 764 O O . ASP A 1 92 ? 33.873 -15.805 2.937 1.00 84.31 92 ASP A O 1
ATOM 768 N N . ARG A 1 93 ? 34.079 -13.598 3.255 1.00 77.94 93 ARG A N 1
ATOM 769 C CA . ARG A 1 93 ? 33.589 -13.626 4.634 1.00 77.94 93 ARG A CA 1
ATOM 770 C C . ARG A 1 93 ? 32.131 -13.186 4.719 1.00 77.94 93 ARG A C 1
ATOM 772 O O . ARG A 1 93 ? 31.743 -12.159 4.162 1.00 77.94 93 ARG A O 1
ATOM 779 N N . TRP A 1 94 ? 31.340 -13.954 5.463 1.00 81.56 94 TRP A N 1
ATOM 780 C CA . TRP A 1 94 ? 29.987 -13.580 5.866 1.00 81.56 94 TRP A CA 1
ATOM 781 C C . TRP A 1 94 ? 30.039 -12.855 7.206 1.00 81.56 94 TRP A C 1
ATOM 783 O O . TRP A 1 94 ? 30.634 -13.358 8.157 1.00 81.56 94 TRP A O 1
ATOM 793 N N . THR A 1 95 ? 29.417 -11.685 7.279 1.00 83.56 95 THR A N 1
ATOM 794 C CA . THR A 1 95 ? 29.247 -10.937 8.527 1.00 83.56 95 THR A CA 1
ATOM 795 C C . THR A 1 95 ? 27.780 -10.598 8.722 1.00 83.56 95 THR A C 1
ATOM 797 O O . THR A 1 95 ? 27.109 -10.149 7.786 1.00 83.56 95 THR A O 1
ATOM 800 N N . ASP A 1 96 ? 27.302 -10.799 9.942 1.00 84.12 96 ASP A N 1
ATOM 801 C CA . ASP A 1 96 ? 25.962 -10.410 10.354 1.00 84.12 96 ASP A CA 1
ATOM 802 C C . ASP A 1 96 ? 26.026 -8.969 10.874 1.00 84.12 96 ASP A C 1
ATOM 804 O O . ASP A 1 96 ? 26.934 -8.617 11.629 1.00 84.12 96 ASP A O 1
ATOM 808 N N . TYR A 1 97 ? 25.089 -8.122 10.456 1.00 77.12 97 TYR A N 1
ATOM 809 C CA . TYR A 1 97 ? 24.966 -6.764 10.974 1.00 77.12 97 TYR A CA 1
ATOM 810 C C . TYR A 1 97 ? 23.514 -6.462 11.340 1.00 77.12 97 TYR A C 1
ATOM 812 O O . TYR A 1 97 ? 22.574 -6.906 10.671 1.00 77.12 97 TYR A O 1
ATOM 820 N N . HIS A 1 98 ? 23.336 -5.718 12.430 1.00 71.12 98 HIS A N 1
ATOM 821 C CA . HIS A 1 98 ? 22.031 -5.250 12.873 1.00 71.12 98 HIS A CA 1
ATOM 822 C C . HIS A 1 98 ? 21.712 -3.935 12.170 1.00 71.12 98 HIS A C 1
ATOM 824 O O . HIS A 1 98 ? 22.475 -2.976 12.255 1.00 71.12 98 HIS A O 1
ATOM 830 N N . GLN A 1 99 ? 20.585 -3.897 11.470 1.00 67.69 99 GLN A N 1
ATOM 831 C CA . GLN A 1 99 ? 20.041 -2.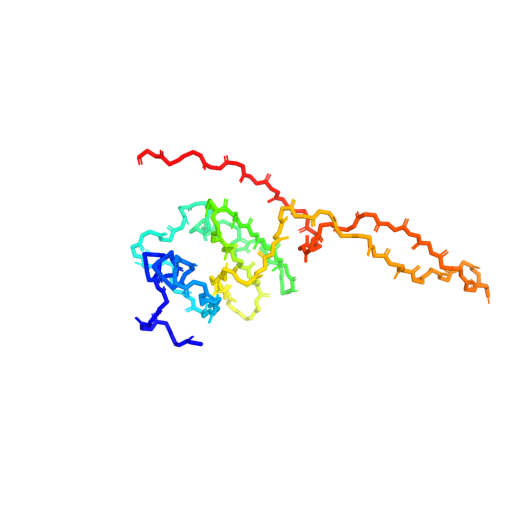680 10.886 1.00 67.69 99 GLN A CA 1
ATOM 832 C C . GLN A 1 99 ? 18.626 -2.462 11.408 1.00 67.69 99 GLN A C 1
ATOM 834 O O . GLN A 1 99 ? 17.826 -3.394 11.482 1.00 67.69 99 GLN A O 1
ATOM 839 N N . GLU A 1 100 ? 18.294 -1.224 11.739 1.00 60.62 100 GLU A N 1
ATOM 840 C CA . GLU A 1 100 ? 16.907 -0.831 11.942 1.00 60.62 100 GLU A CA 1
ATOM 841 C C . GLU A 1 100 ? 16.231 -0.778 10.574 1.00 60.62 100 GLU A C 1
ATOM 843 O O . GLU A 1 100 ? 16.489 0.108 9.759 1.00 60.62 100 GLU A O 1
ATOM 848 N N . ALA A 1 101 ? 15.400 -1.775 10.280 1.00 54.72 101 ALA A N 1
ATOM 849 C CA . ALA A 1 101 ? 14.631 -1.798 9.050 1.00 54.72 101 ALA A CA 1
ATOM 850 C C . ALA A 1 101 ? 13.217 -1.315 9.353 1.00 54.72 101 ALA A C 1
ATOM 852 O O . ALA A 1 101 ? 12.545 -1.848 10.238 1.00 54.72 101 ALA A O 1
ATOM 853 N N . SER A 1 102 ? 12.722 -0.339 8.591 1.00 54.16 102 SER A N 1
ATOM 854 C CA . SER A 1 102 ? 11.278 -0.167 8.487 1.00 54.16 102 SER A CA 1
ATOM 855 C C . SER A 1 102 ? 10.683 -1.500 8.030 1.00 54.16 102 SER A C 1
ATOM 857 O O . SER A 1 102 ? 11.186 -2.119 7.088 1.00 54.16 102 SER A O 1
ATOM 859 N N . ALA A 1 103 ? 9.601 -1.946 8.673 1.00 52.62 103 ALA A N 1
ATOM 860 C CA . ALA A 1 103 ? 8.921 -3.192 8.300 1.00 52.62 103 ALA A CA 1
ATOM 861 C C . ALA A 1 103 ? 8.508 -3.238 6.809 1.00 52.62 103 ALA A C 1
ATOM 863 O O . ALA A 1 103 ? 8.233 -4.309 6.274 1.00 52.62 103 ALA A O 1
ATOM 864 N N . CYS A 1 104 ? 8.483 -2.082 6.136 1.00 46.59 104 CYS A N 1
ATOM 865 C CA . CYS A 1 104 ? 8.368 -1.952 4.691 1.00 46.59 104 CYS A CA 1
ATOM 866 C C . CYS A 1 104 ? 9.707 -1.453 4.106 1.00 46.59 104 CYS A C 1
ATOM 868 O O . CYS A 1 104 ? 10.036 -0.272 4.277 1.00 46.59 104 CYS A O 1
ATOM 870 N N . PRO A 1 105 ? 10.513 -2.308 3.451 1.00 45.38 105 PRO A N 1
ATOM 871 C CA . PRO A 1 105 ? 11.774 -1.880 2.871 1.00 45.38 105 PRO A CA 1
ATOM 872 C C . PRO A 1 105 ? 11.543 -1.192 1.516 1.00 45.38 105 PRO A C 1
ATOM 874 O O . PRO A 1 105 ? 10.787 -1.679 0.679 1.00 45.38 105 PRO A O 1
ATOM 877 N N . ARG A 1 106 ? 12.287 -0.096 1.309 1.00 38.16 106 ARG A N 1
ATOM 878 C CA . ARG A 1 106 ? 12.432 0.723 0.086 1.00 38.16 106 ARG A CA 1
ATOM 879 C C . ARG A 1 106 ? 11.431 1.888 -0.078 1.00 38.16 106 ARG A C 1
ATOM 881 O O . ARG A 1 106 ? 10.427 1.801 -0.768 1.00 38.16 106 ARG A O 1
ATOM 888 N N . LEU A 1 107 ? 11.799 2.992 0.584 1.00 41.94 107 LEU A N 1
ATOM 889 C CA . LEU A 1 107 ? 11.728 4.402 0.155 1.00 41.94 107 LEU A CA 1
ATOM 890 C C . LEU A 1 107 ? 10.459 4.882 -0.581 1.00 41.94 107 LEU A C 1
ATOM 892 O O . LEU A 1 107 ? 10.383 4.801 -1.802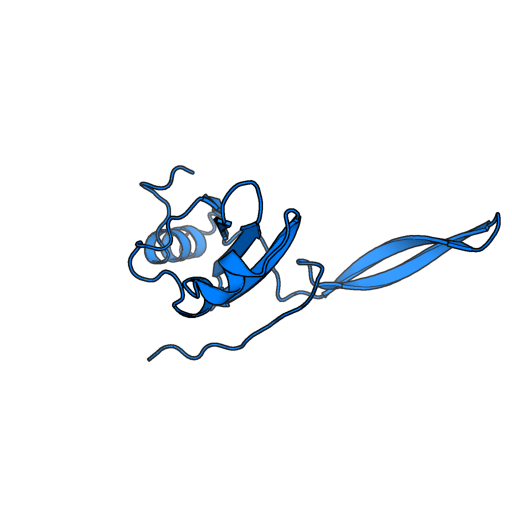 1.00 41.94 107 LEU A O 1
ATOM 896 N N . GLN A 1 108 ? 9.536 5.492 0.170 1.00 41.28 108 GLN A N 1
ATOM 897 C CA . GLN A 1 108 ? 9.092 6.898 0.050 1.00 41.28 108 GLN A CA 1
ATOM 898 C C . GLN A 1 108 ? 7.895 7.096 0.995 1.00 41.28 108 GLN A C 1
ATOM 900 O O . GLN A 1 108 ? 6.749 6.868 0.621 1.00 41.28 108 GLN A O 1
ATOM 905 N N . CYS A 1 109 ? 8.170 7.495 2.240 1.00 39.06 109 CYS A N 1
ATOM 906 C CA . CYS A 1 109 ? 7.134 7.991 3.143 1.00 39.06 109 CYS A CA 1
ATOM 907 C C . CYS A 1 109 ? 6.702 9.378 2.660 1.00 39.06 109 CYS A C 1
ATOM 909 O O . CYS A 1 109 ? 7.500 10.310 2.714 1.00 39.06 109 CYS A O 1
ATOM 911 N N . TRP A 1 110 ? 5.455 9.523 2.222 1.00 40.81 110 TRP A N 1
ATOM 912 C CA . TRP A 1 110 ? 4.808 10.827 2.097 1.00 40.81 110 TRP A CA 1
ATOM 913 C C . TRP A 1 110 ? 3.747 10.946 3.191 1.00 40.81 110 TRP A C 1
ATOM 915 O O . TRP A 1 110 ? 2.937 10.039 3.370 1.00 40.81 110 TRP A O 1
ATOM 925 N N . HIS A 1 111 ? 3.778 12.044 3.946 1.00 30.92 111 HIS A N 1
ATOM 926 C CA . HIS A 1 111 ? 2.714 12.405 4.880 1.00 30.92 111 HIS A CA 1
ATOM 927 C C . HIS A 1 111 ? 1.594 13.080 4.082 1.00 30.92 111 HIS A C 1
ATOM 929 O O . HIS A 1 111 ? 1.799 14.174 3.562 1.00 30.92 111 HIS A O 1
ATOM 935 N N . ALA A 1 112 ? 0.430 12.439 3.971 1.00 35.78 112 ALA A N 1
ATOM 936 C CA . ALA A 1 112 ? -0.774 13.069 3.437 1.00 35.78 112 ALA A CA 1
ATOM 937 C C . ALA A 1 112 ? -1.710 13.413 4.604 1.00 35.78 112 ALA A C 1
ATOM 939 O O . ALA A 1 112 ? -2.134 12.532 5.349 1.00 35.78 112 ALA A O 1
ATOM 940 N N . GLY A 1 113 ? -1.979 14.707 4.784 1.00 26.27 113 GLY A N 1
ATOM 941 C CA . GLY A 1 113 ? -3.072 15.203 5.615 1.00 26.27 113 GLY A CA 1
ATOM 942 C C . GLY A 1 113 ? -4.369 15.151 4.814 1.00 26.27 113 GLY A C 1
ATOM 943 O O . GLY A 1 113 ? -4.413 15.623 3.680 1.00 26.27 113 GLY A O 1
ATOM 944 N N . CYS A 1 114 ? -5.401 14.547 5.393 1.00 28.81 114 CYS A N 1
ATOM 945 C CA . CYS A 1 114 ? -6.723 14.415 4.790 1.00 28.81 114 CYS A CA 1
ATOM 946 C C . CYS A 1 114 ? -7.547 15.687 5.069 1.00 28.81 114 CYS A C 1
ATOM 948 O O . CYS A 1 114 ? -7.574 16.152 6.211 1.00 28.81 114 CYS A O 1
ATOM 950 N N . GLY A 1 115 ? -8.198 16.232 4.038 1.00 28.08 115 GLY A N 1
ATOM 951 C CA . GLY A 1 115 ? -9.213 17.289 4.111 1.00 28.08 115 GLY A CA 1
ATOM 952 C C . GLY A 1 115 ? -10.497 16.833 3.435 1.00 28.08 115 GLY A C 1
ATOM 953 O O . GLY A 1 115 ? -10.390 16.049 2.462 1.00 28.08 115 GLY A O 1
#

Nearest PDB structures (foldseek):
  5lly-assembly1_D  TM=6.147E-01  e=1.636E+00  Idiomarina sp. A28L
  2vx8-assembly1_B  TM=5.995E-01  e=4.373E+00  Homo sapiens

Mean predicted aligned error: 11.13 Å

Foldseek 3Di:
DEQVQDDPVNQVVCVVVVHKDKYWHDCPDDPRDVVVVDPVCFVPADQADKDWEDDPQKIWIWGDHVGITIMITSPAPLPFFDFDWDWDDDPNDIDTDTDRARSDDDDDYDDDDDD

Radius of gyration: 16.49 Å; Cα contacts (8 Å, |Δi|>4): 187; chains: 1; bounding box: 50×32×34 Å

pLDDT: mean 76.31, std 16.92, range [26.27, 92.25]

InterPro domains:
  IPR029526 PiggyBac transposable element-derived protein [PF13843] (1-89)

Secondary structure (DSSP, 8-state):
--GGG--HHHHHHHHHTT---EEEE-TTSTT--GGGG-HHHHHHPPTT-EEEEEETTEEEEEEESSSEEEEEESS--TT-EEEEEEEEEETTEEEEEEEEEESS-SS----PPP-

Solvent-accessible surface area (backbone atoms only — not comparable to full-atom values): 6993 Å² total; per-residue (Å²): 88,56,58,90,78,42,45,62,71,57,49,51,58,33,44,77,70,74,40,71,45,56,22,37,36,60,78,85,42,78,87,47,63,68,82,79,57,48,62,67,56,64,72,71,52,49,74,75,40,60,49,51,44,59,58,91,71,38,33,38,38,37,36,26,57,100,55,80,45,38,37,40,26,51,66,62,57,60,84,42,68,39,86,36,81,43,82,43,74,60,89,93,44,78,44,79,45,82,39,78,34,43,70,58,82,71,83,60,92,58,91,73,84,88,128

Sequence (115 aa):
MDNFYSSGKLFDHLLERKTLACGTTRKDRRCFPTELKDVGWERRAQRGDVRWLRDGNILYMQWKDRRAVNLMSTIHTANKFVPATRRQKTGDRWTDYHQEASACPRLQCWHAGCG

Organism: Haemaphysalis longicornis (NCBI:txid44386)